Protein AF-A0A3L7X8R5-F1 (afdb_monomer)

Solvent-accessible surface area (backbone atoms only — not comparable to full-atom values): 5973 Å² total; per-residue (Å²): 123,72,54,76,72,56,58,68,65,52,42,72,42,62,51,96,88,68,48,76,77,46,75,50,62,50,70,68,48,47,51,44,50,52,54,39,48,51,54,48,50,56,51,50,51,52,51,51,66,50,48,58,55,48,57,50,44,63,60,48,48,56,52,51,50,63,69,40,59,82,67,60,55,60,66,62,54,50,53,58,73,71,48,72,90,88,70,78,80,58,97,81,72,66,78,83,132

Radius of gyration: 31.04 Å; Cα contacts (8 Å, |Δi|>4): 37; chains: 1; bounding box: 63×33×73 Å

Mean predicted aligned error: 17.3 Å

pLDDT: mean 72.06, std 12.02, range [54.0, 93.62]

Structure (mmCIF, N/CA/C/O backbone):
data_AF-A0A3L7X8R5-F1
#
_entry.id   AF-A0A3L7X8R5-F1
#
loop_
_atom_site.group_PDB
_atom_site.id
_atom_site.type_symbol
_atom_site.label_atom_id
_atom_site.label_alt_id
_atom_site.label_comp_id
_atom_site.label_asym_id
_atom_site.label_entity_id
_atom_site.label_seq_id
_atom_site.pdbx_PDB_ins_code
_atom_site.Cartn_x
_atom_site.Cartn_y
_atom_site.Cartn_z
_atom_site.occupancy
_atom_site.B_iso_or_equiv
_atom_site.auth_seq_id
_atom_site.auth_comp_id
_atom_site.auth_asym_id
_atom_site.auth_atom_id
_atom_site.pdbx_PDB_model_num
ATOM 1 N N . MET A 1 1 ? 7.173 0.422 5.351 1.00 64.44 1 MET A N 1
ATOM 2 C CA . MET A 1 1 ? 6.974 -1.002 5.699 1.00 64.44 1 MET A CA 1
ATOM 3 C C . MET A 1 1 ? 6.376 -1.051 7.094 1.00 64.44 1 MET A C 1
ATOM 5 O O . MET A 1 1 ? 6.965 -0.462 7.989 1.00 64.44 1 MET A O 1
ATOM 9 N N . ILE A 1 2 ? 5.199 -1.656 7.257 1.00 73.31 2 ILE A N 1
ATOM 10 C CA . ILE A 1 2 ? 4.529 -1.771 8.563 1.00 73.31 2 ILE A CA 1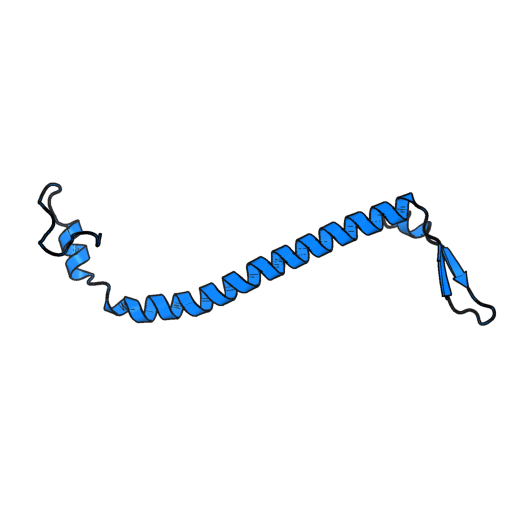
ATOM 11 C C . ILE A 1 2 ? 5.252 -2.844 9.380 1.00 73.31 2 ILE A C 1
ATOM 13 O O . ILE A 1 2 ? 5.585 -3.900 8.839 1.00 73.31 2 ILE A O 1
ATOM 17 N N . THR A 1 3 ? 5.499 -2.597 10.665 1.00 76.50 3 THR A N 1
ATOM 18 C CA . THR A 1 3 ? 6.091 -3.610 11.546 1.00 76.50 3 THR A CA 1
ATOM 19 C C . THR A 1 3 ? 5.014 -4.550 12.084 1.00 76.50 3 THR A C 1
ATOM 21 O O . THR A 1 3 ? 3.870 -4.164 12.321 1.00 76.50 3 THR A O 1
ATOM 24 N N . GLN A 1 4 ? 5.379 -5.811 12.311 1.00 75.75 4 GLN A N 1
ATOM 25 C CA . GLN A 1 4 ? 4.465 -6.809 12.873 1.00 75.75 4 GLN A CA 1
ATOM 26 C C . GLN A 1 4 ? 3.962 -6.402 14.269 1.00 75.75 4 GLN A C 1
ATOM 28 O O . GLN A 1 4 ? 2.824 -6.689 14.629 1.00 75.75 4 GLN A O 1
ATOM 33 N N . GLU A 1 5 ? 4.782 -5.656 15.011 1.00 77.38 5 GLU A N 1
ATOM 34 C CA . GLU A 1 5 ? 4.451 -5.068 16.307 1.00 77.38 5 GLU A CA 1
ATOM 35 C C . GLU A 1 5 ? 3.338 -4.010 16.202 1.00 77.38 5 GLU A C 1
ATOM 37 O O . GLU A 1 5 ? 2.386 -4.054 16.979 1.00 77.38 5 GLU A O 1
ATOM 42 N N . ALA A 1 6 ? 3.364 -3.137 15.187 1.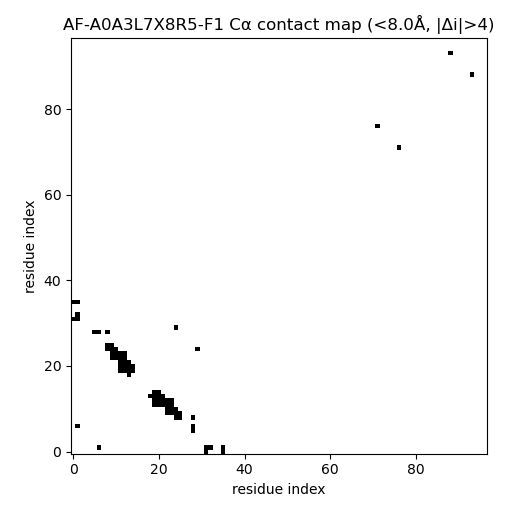00 73.44 6 ALA A N 1
ATOM 43 C CA . ALA A 1 6 ? 2.324 -2.125 14.979 1.00 73.44 6 ALA A CA 1
ATOM 44 C C . ALA A 1 6 ? 0.937 -2.739 14.706 1.00 73.44 6 ALA A C 1
ATOM 46 O O . ALA A 1 6 ? -0.085 -2.173 15.103 1.00 73.44 6 ALA A O 1
ATOM 47 N N . LEU A 1 7 ? 0.892 -3.921 14.079 1.00 76.88 7 LEU A N 1
ATOM 48 C CA . LEU A 1 7 ? -0.348 -4.649 13.793 1.00 76.88 7 LEU A CA 1
ATOM 49 C C . LEU A 1 7 ? -0.952 -5.323 15.030 1.00 76.88 7 LEU A C 1
ATOM 51 O O . LEU A 1 7 ? -2.161 -5.545 15.067 1.00 76.88 7 LEU A O 1
ATOM 55 N N . THR A 1 8 ? -0.157 -5.602 16.069 1.00 84.81 8 THR A N 1
ATOM 56 C CA . THR A 1 8 ? -0.680 -6.183 17.322 1.00 84.81 8 THR A CA 1
ATOM 57 C C . THR A 1 8 ? -1.603 -5.230 18.084 1.00 84.81 8 THR A C 1
ATOM 59 O O . THR A 1 8 ? -2.412 -5.668 18.901 1.00 84.81 8 THR A O 1
ATOM 62 N N . ALA A 1 9 ? -1.521 -3.929 17.792 1.00 81.69 9 ALA A N 1
ATOM 63 C CA . ALA A 1 9 ? -2.361 -2.906 18.402 1.00 81.69 9 ALA A CA 1
ATOM 64 C C . ALA A 1 9 ? -3.758 -2.793 17.759 1.00 81.69 9 ALA A C 1
ATOM 66 O O . ALA A 1 9 ? -4.617 -2.079 18.281 1.00 81.69 9 ALA A O 1
ATOM 67 N N . VAL A 1 10 ? -3.999 -3.488 16.642 1.00 85.94 10 VAL A N 1
ATOM 68 C CA . VAL A 1 10 ? -5.296 -3.527 15.958 1.00 85.94 10 VAL A CA 1
ATOM 69 C C . VAL A 1 10 ? -6.280 -4.379 16.757 1.00 85.94 10 VAL A C 1
ATOM 71 O O . VAL A 1 10 ? -5.979 -5.509 17.142 1.00 85.94 10 VAL A O 1
ATOM 74 N N . ARG A 1 11 ? -7.483 -3.851 16.994 1.00 88.12 11 ARG A N 1
ATOM 75 C CA . ARG A 1 11 ? -8.561 -4.576 17.681 1.00 88.12 11 ARG A CA 1
ATOM 76 C C . ARG A 1 11 ? -9.759 -4.753 16.765 1.00 88.12 11 ARG A C 1
ATOM 78 O O . ARG A 1 11 ? -10.041 -3.888 15.948 1.00 88.12 11 ARG A O 1
ATOM 85 N N . TYR A 1 12 ? -10.477 -5.855 16.935 1.00 89.38 12 TYR A N 1
ATOM 86 C CA . TYR A 1 12 ? -11.704 -6.132 16.193 1.00 89.38 12 TYR A CA 1
ATOM 87 C C . TYR A 1 12 ? -12.917 -5.910 17.089 1.00 89.38 12 TYR A C 1
ATOM 89 O O . TYR A 1 12 ? -12.909 -6.315 18.253 1.00 89.38 12 TYR A O 1
ATOM 97 N N . VAL A 1 13 ? -13.944 -5.275 16.536 1.00 88.62 13 VAL A N 1
ATOM 98 C CA . VAL A 1 13 ? -15.279 -5.217 17.130 1.00 88.62 13 VAL A CA 1
ATOM 99 C C . VAL A 1 13 ? -16.026 -6.460 16.676 1.00 88.62 13 VAL A C 1
ATOM 101 O O . VAL A 1 13 ? -15.964 -6.833 15.504 1.00 88.62 13 VAL A O 1
ATOM 104 N N . VAL A 1 14 ? -16.680 -7.120 17.624 1.00 93.62 14 VAL A N 1
ATOM 105 C CA . VAL A 1 14 ? -17.371 -8.388 17.404 1.00 93.62 14 VAL A CA 1
ATOM 106 C C . VAL A 1 14 ? -18.850 -8.198 17.728 1.00 93.62 14 VAL A C 1
ATOM 108 O O . VAL A 1 14 ? -19.171 -7.581 18.746 1.00 93.62 14 VAL A O 1
ATOM 111 N N . ASN A 1 15 ? -19.738 -8.692 16.864 1.00 87.19 15 ASN A N 1
ATOM 112 C CA . ASN A 1 15 ? -21.182 -8.665 17.103 1.00 87.19 15 ASN A CA 1
ATOM 113 C C . ASN A 1 15 ? -21.609 -9.736 18.129 1.00 87.19 15 ASN A C 1
ATOM 115 O O . ASN A 1 15 ? -20.796 -10.503 18.646 1.00 87.19 15 ASN A O 1
ATOM 119 N N . SER A 1 16 ? -22.908 -9.795 18.427 1.00 87.31 16 SER A N 1
ATOM 120 C CA . SER A 1 16 ? -23.485 -10.786 19.347 1.00 87.31 16 SER A CA 1
ATOM 121 C C . SER A 1 16 ? -23.309 -12.237 18.896 1.00 87.31 16 SER A C 1
ATOM 123 O O . SER A 1 16 ? -23.316 -13.129 19.741 1.00 87.31 16 SER A O 1
ATOM 125 N N . ASP A 1 17 ?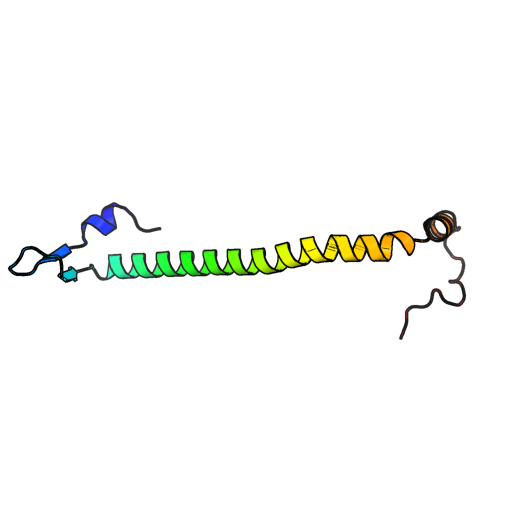 -23.136 -12.462 17.595 1.00 92.62 17 ASP A N 1
ATOM 126 C CA . ASP A 1 17 ? -22.993 -13.787 16.988 1.00 92.62 17 ASP A CA 1
ATOM 127 C C . ASP A 1 17 ? -21.526 -14.251 16.932 1.00 92.62 17 ASP A C 1
ATOM 129 O O . ASP A 1 17 ? -21.245 -15.404 16.610 1.00 92.62 17 ASP A O 1
ATOM 133 N N . GLY A 1 18 ? -20.579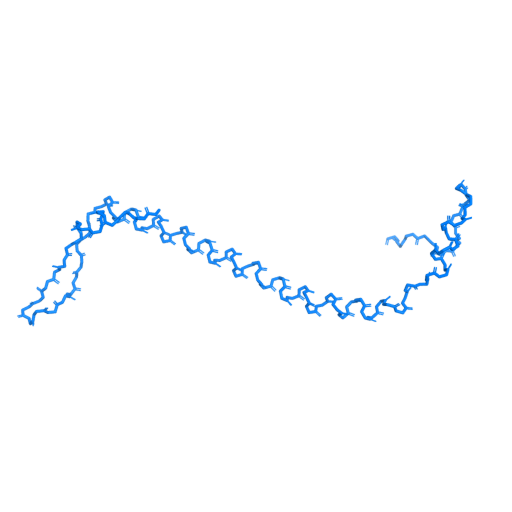 -13.382 17.305 1.00 89.62 18 GLY A N 1
ATOM 134 C CA . GLY A 1 18 ? -19.147 -13.677 17.286 1.00 89.62 18 GLY A CA 1
ATOM 135 C C . GLY A 1 18 ? -18.425 -13.257 16.000 1.00 89.62 18 GLY A C 1
ATOM 136 O O . GLY A 1 18 ? -17.214 -13.471 15.892 1.00 89.62 18 GLY A O 1
ATOM 137 N N . ASP A 1 19 ? -19.116 -12.619 15.053 1.00 91.31 19 ASP A N 1
ATOM 138 C CA . ASP A 1 19 ? -18.524 -12.142 13.805 1.00 91.31 19 ASP A CA 1
ATOM 139 C C . ASP A 1 19 ? -17.803 -10.809 13.997 1.00 91.31 19 ASP A C 1
ATOM 141 O O . ASP A 1 19 ? -18.289 -9.896 14.667 1.00 91.31 19 ASP A O 1
ATOM 145 N N . ARG A 1 20 ? -16.638 -10.671 13.359 1.00 91.19 20 ARG A N 1
ATOM 146 C CA . ARG A 1 20 ? -15.875 -9.418 13.341 1.00 91.19 20 ARG A CA 1
ATOM 147 C C . ARG A 1 20 ? -16.527 -8.452 12.358 1.00 91.19 20 ARG A C 1
ATOM 149 O O . ARG A 1 20 ? -16.426 -8.661 11.152 1.00 91.19 20 ARG A O 1
ATOM 156 N N . THR A 1 21 ? -17.169 -7.409 12.866 1.00 85.19 21 THR A N 1
ATOM 157 C CA . THR A 1 21 ? -17.879 -6.425 12.037 1.00 85.19 21 THR A CA 1
ATOM 158 C C . THR A 1 21 ? -17.016 -5.222 11.705 1.00 85.19 21 THR A C 1
ATOM 160 O O . THR A 1 21 ? -17.072 -4.719 10.587 1.00 85.19 21 THR A O 1
ATOM 163 N N . ASP A 1 22 ? -16.176 -4.793 12.647 1.00 88.75 22 ASP A N 1
ATOM 164 C CA . ASP A 1 22 ? -15.378 -3.579 12.506 1.00 88.75 22 ASP A CA 1
ATOM 165 C C . ASP A 1 22 ? -13.962 -3.770 13.047 1.00 88.75 22 ASP A C 1
ATOM 167 O O . ASP A 1 22 ? -13.647 -4.721 13.771 1.00 88.75 22 ASP A O 1
ATOM 171 N N . VAL A 1 23 ? -13.092 -2.822 12.709 1.00 89.56 23 VAL A N 1
ATOM 172 C CA . VAL A 1 23 ? -11.703 -2.794 13.155 1.00 89.56 23 VAL A CA 1
ATOM 173 C C . VAL A 1 23 ? -11.362 -1.424 13.735 1.00 89.56 23 VAL A C 1
ATOM 175 O O . VAL A 1 23 ? -11.588 -0.385 13.121 1.00 89.56 23 VAL A O 1
ATOM 178 N N . VAL A 1 24 ? -10.806 -1.422 14.943 1.00 87.88 24 VAL A N 1
ATOM 179 C CA . VAL A 1 24 ? -10.270 -0.236 15.606 1.00 87.88 24 VAL A CA 1
ATOM 180 C C . VAL A 1 24 ? -8.765 -0.239 15.407 1.00 87.88 24 VAL A C 1
ATOM 182 O O . VAL A 1 24 ? -8.056 -1.130 15.885 1.00 87.88 24 VAL A O 1
ATOM 185 N N . ILE A 1 25 ? -8.278 0.777 14.703 1.00 87.75 25 ILE A N 1
ATOM 186 C CA . ILE A 1 25 ? -6.865 0.936 14.373 1.00 87.75 25 ILE A CA 1
ATOM 187 C C . ILE A 1 25 ? -6.356 2.202 15.068 1.00 87.75 25 ILE A C 1
ATOM 189 O O . ILE A 1 25 ? -6.935 3.275 14.873 1.00 87.75 25 ILE A O 1
ATOM 193 N N . PRO A 1 26 ? -5.279 2.124 15.870 1.00 90.00 26 PRO A N 1
ATOM 194 C CA . PRO A 1 26 ? -4.635 3.318 16.398 1.00 90.00 26 PRO A CA 1
ATOM 195 C C . PRO A 1 26 ? -4.210 4.252 15.266 1.00 90.00 26 PRO A C 1
ATOM 197 O O . PRO A 1 26 ? -3.668 3.808 14.256 1.00 90.00 26 PRO A O 1
ATOM 200 N N . TRP A 1 27 ? -4.396 5.558 15.453 1.00 84.75 27 TRP A N 1
ATOM 201 C CA . TRP A 1 27 ? -4.140 6.552 14.406 1.00 84.75 27 TRP A CA 1
ATOM 202 C C . TRP A 1 27 ? -2.735 6.456 13.788 1.00 84.75 27 TRP A C 1
ATOM 204 O O . TRP A 1 27 ? -2.566 6.602 12.580 1.00 84.75 27 TRP A O 1
ATOM 214 N N . ASN A 1 28 ? -1.717 6.176 14.604 1.00 85.56 28 ASN A N 1
ATOM 215 C CA . ASN A 1 28 ? -0.342 6.032 14.125 1.00 85.56 28 ASN A CA 1
ATOM 216 C C . ASN A 1 28 ? -0.172 4.784 13.250 1.00 85.56 28 ASN A C 1
ATOM 218 O O . ASN A 1 28 ? 0.357 4.895 12.149 1.00 85.56 28 ASN A O 1
ATOM 222 N N . THR A 1 29 ? -0.719 3.645 13.681 1.00 84.31 29 THR A N 1
ATOM 223 C CA . THR A 1 29 ? -0.765 2.413 12.883 1.00 84.31 29 THR A CA 1
ATOM 224 C C . THR A 1 29 ? -1.518 2.636 11.570 1.00 84.31 29 THR A C 1
ATOM 226 O O . THR A 1 29 ? -1.074 2.180 10.522 1.00 84.31 29 THR A O 1
ATOM 229 N N . TRP A 1 30 ? -2.626 3.384 11.592 1.00 87.50 30 TRP A N 1
ATOM 230 C CA . TRP A 1 30 ? -3.391 3.702 10.385 1.00 87.50 30 TRP A CA 1
ATOM 231 C C . TRP A 1 30 ? -2.586 4.536 9.384 1.00 87.50 30 TRP A C 1
ATOM 233 O O . TRP A 1 30 ? -2.572 4.226 8.195 1.00 87.50 30 TRP A O 1
ATOM 243 N N . ARG A 1 31 ? -1.853 5.550 9.859 1.00 86.69 31 ARG A N 1
ATOM 244 C CA . ARG A 1 31 ? -0.954 6.336 9.001 1.00 86.69 31 ARG A CA 1
ATOM 245 C C . ARG A 1 31 ? 0.133 5.473 8.368 1.00 86.69 31 ARG A C 1
ATOM 247 O O . ARG A 1 31 ? 0.385 5.605 7.178 1.00 86.69 31 ARG A O 1
ATOM 254 N N . GLU A 1 32 ? 0.744 4.575 9.134 1.00 85.88 32 GLU A N 1
ATOM 255 C CA . GLU A 1 32 ? 1.754 3.651 8.604 1.00 85.88 32 GLU A CA 1
ATOM 256 C C . GLU A 1 32 ? 1.176 2.697 7.553 1.00 85.88 32 GLU A C 1
ATOM 258 O O . GLU A 1 32 ? 1.830 2.437 6.539 1.00 85.88 32 GLU A O 1
ATOM 263 N N . ILE A 1 33 ? -0.056 2.218 7.767 1.00 85.00 33 ILE A N 1
ATOM 264 C CA . ILE A 1 33 ? -0.781 1.389 6.800 1.00 85.00 33 ILE A CA 1
ATOM 265 C C . ILE A 1 33 ? -0.999 2.150 5.495 1.00 85.00 33 ILE A C 1
ATOM 267 O O . ILE A 1 33 ? -0.621 1.647 4.437 1.00 85.00 33 ILE A O 1
ATOM 271 N N . LEU A 1 34 ? -1.549 3.365 5.567 1.00 86.56 34 LEU A N 1
ATOM 272 C CA . LEU A 1 34 ? -1.823 4.183 4.387 1.00 86.56 34 LEU A CA 1
ATOM 273 C C . LEU A 1 34 ? -0.553 4.504 3.598 1.00 86.56 34 LEU A C 1
ATOM 275 O O . LEU A 1 34 ? -0.536 4.328 2.384 1.00 86.56 34 LEU A O 1
ATOM 279 N N . THR A 1 35 ? 0.527 4.896 4.276 1.00 87.00 35 THR A N 1
ATOM 280 C CA . THR A 1 35 ? 1.809 5.168 3.614 1.00 87.00 35 THR A CA 1
ATOM 281 C C . THR A 1 35 ? 2.348 3.924 2.910 1.00 87.00 35 THR A C 1
ATOM 283 O O . THR A 1 35 ? 2.788 4.000 1.767 1.00 87.00 35 THR A O 1
ATOM 286 N N . ALA A 1 36 ? 2.302 2.756 3.560 1.00 83.69 36 ALA A N 1
ATOM 287 C CA . ALA A 1 36 ? 2.777 1.516 2.950 1.00 83.69 36 ALA A CA 1
ATOM 288 C C . ALA A 1 36 ? 1.928 1.097 1.739 1.00 83.69 36 ALA A C 1
ATOM 290 O O . ALA A 1 36 ? 2.473 0.614 0.744 1.00 83.69 36 ALA A O 1
ATOM 291 N N . TRP A 1 37 ? 0.611 1.301 1.811 1.00 83.31 37 TRP A N 1
ATOM 292 C CA . TRP A 1 37 ? -0.305 1.059 0.699 1.00 83.31 37 TRP A CA 1
ATOM 293 C C . TRP A 1 37 ? -0.036 1.996 -0.471 1.00 83.31 37 TRP A C 1
ATOM 295 O O . TRP A 1 37 ? 0.090 1.519 -1.593 1.00 83.31 37 TRP A O 1
ATOM 305 N N . GLN A 1 38 ? 0.138 3.291 -0.212 1.00 81.31 38 GLN A N 1
ATOM 306 C CA . GLN A 1 38 ? 0.473 4.270 -1.241 1.00 81.31 38 GLN A CA 1
ATOM 307 C C . GLN A 1 38 ? 1.766 3.888 -1.976 1.00 81.31 38 GLN A C 1
ATOM 309 O O . GLN A 1 38 ? 1.760 3.780 -3.195 1.00 81.31 38 GLN A O 1
ATOM 314 N N . THR A 1 39 ? 2.841 3.570 -1.249 1.00 84.94 39 THR A N 1
ATOM 315 C CA . THR A 1 39 ? 4.105 3.125 -1.864 1.00 84.94 39 THR A CA 1
ATOM 316 C C . THR A 1 39 ? 3.943 1.841 -2.682 1.00 84.94 39 THR A C 1
ATOM 318 O O . THR A 1 39 ? 4.614 1.654 -3.695 1.00 84.94 39 THR A O 1
ATOM 321 N N . THR A 1 40 ? 3.064 0.934 -2.249 1.00 81.50 40 THR A N 1
ATOM 322 C CA . THR A 1 40 ? 2.804 -0.316 -2.975 1.00 81.50 40 THR A CA 1
ATOM 323 C C . THR A 1 40 ? 2.036 -0.050 -4.265 1.00 81.50 40 THR A C 1
ATOM 325 O O . THR A 1 40 ? 2.403 -0.602 -5.295 1.00 81.50 40 THR A O 1
ATOM 328 N N . ILE A 1 41 ? 1.016 0.812 -4.225 1.00 79.75 41 ILE A N 1
ATOM 329 C CA . ILE A 1 41 ? 0.252 1.225 -5.408 1.00 79.75 41 ILE A CA 1
ATOM 330 C C . ILE A 1 41 ? 1.176 1.931 -6.399 1.00 79.75 41 ILE A C 1
ATOM 332 O O . ILE A 1 41 ? 1.270 1.487 -7.533 1.00 79.75 41 ILE A O 1
ATOM 336 N N . GLU A 1 42 ? 1.946 2.925 -5.956 1.00 78.19 42 GLU A N 1
ATOM 337 C CA . GLU A 1 42 ? 2.917 3.631 -6.805 1.00 78.19 42 GLU A CA 1
ATOM 338 C C . GLU A 1 42 ? 3.955 2.669 -7.414 1.00 78.19 42 GLU A C 1
ATOM 340 O O . GLU A 1 42 ? 4.351 2.802 -8.571 1.00 78.19 42 GLU A O 1
ATOM 345 N N . GLY A 1 43 ? 4.396 1.661 -6.654 1.00 76.44 43 GLY A N 1
ATOM 346 C CA . GLY A 1 43 ? 5.295 0.617 -7.148 1.00 76.44 43 GLY A CA 1
ATOM 347 C C . GLY A 1 43 ? 4.648 -0.311 -8.182 1.00 76.44 43 GLY A C 1
ATOM 348 O O . GLY A 1 43 ? 5.303 -0.687 -9.155 1.00 76.44 43 GLY A O 1
ATOM 349 N N . LEU A 1 44 ? 3.380 -0.682 -7.985 1.00 73.38 44 LEU A N 1
ATOM 350 C CA . LEU A 1 44 ? 2.611 -1.502 -8.924 1.00 73.38 44 LEU A CA 1
ATOM 351 C C . LEU A 1 44 ? 2.295 -0.729 -10.206 1.00 73.38 44 LEU A C 1
ATOM 353 O O . LEU A 1 44 ? 2.534 -1.257 -11.286 1.00 73.38 44 LEU A O 1
ATOM 357 N N . GLU A 1 45 ? 1.865 0.526 -10.093 1.00 67.81 45 GLU A N 1
ATOM 358 C CA . GLU A 1 45 ? 1.619 1.422 -11.224 1.00 67.81 45 GLU A CA 1
ATOM 359 C C . GLU A 1 45 ? 2.901 1.666 -12.022 1.00 67.81 45 GLU A C 1
ATOM 361 O O . GLU A 1 45 ? 2.892 1.553 -13.242 1.00 67.81 45 GLU A O 1
ATOM 366 N N . ASN A 1 46 ? 4.042 1.906 -11.365 1.00 68.75 46 ASN A N 1
ATOM 367 C CA . ASN A 1 46 ? 5.326 2.018 -12.064 1.00 68.75 46 ASN A CA 1
ATOM 368 C C . ASN A 1 46 ? 5.713 0.724 -12.789 1.00 68.75 46 ASN A C 1
ATOM 370 O O . ASN A 1 46 ? 6.277 0.770 -13.884 1.00 68.75 46 ASN A O 1
ATOM 374 N N . ARG A 1 47 ? 5.426 -0.439 -12.197 1.00 60.66 47 ARG A N 1
ATOM 375 C CA . ARG A 1 47 ? 5.718 -1.740 -12.808 1.00 60.66 47 ARG A CA 1
ATOM 376 C C . ARG A 1 47 ? 4.813 -2.021 -14.006 1.00 60.66 47 ARG A C 1
ATOM 378 O O . ARG A 1 47 ? 5.292 -2.514 -15.019 1.00 60.66 47 ARG A O 1
ATOM 385 N N . GLU A 1 48 ? 3.533 -1.682 -13.913 1.00 59.09 48 GLU A N 1
ATOM 386 C CA . GLU A 1 48 ? 2.580 -1.802 -15.018 1.00 59.09 48 GLU A CA 1
ATOM 387 C C . GLU A 1 48 ? 2.919 -0.814 -16.146 1.00 59.09 48 GLU A C 1
ATOM 389 O O . GLU A 1 48 ? 3.028 -1.201 -17.308 1.00 59.09 48 GLU A O 1
ATOM 394 N N . ASN A 1 49 ? 3.227 0.436 -15.797 1.00 58.56 49 ASN A N 1
ATOM 395 C CA . ASN A 1 49 ? 3.611 1.485 -16.738 1.00 58.56 49 ASN A CA 1
ATOM 396 C C . ASN A 1 49 ? 4.976 1.243 -17.410 1.00 58.56 49 ASN A C 1
ATOM 398 O O . ASN A 1 49 ? 5.256 1.845 -18.438 1.00 58.56 49 ASN A O 1
ATOM 402 N N . THR A 1 50 ? 5.834 0.375 -16.863 1.00 57.44 50 THR A N 1
ATOM 403 C CA . THR A 1 50 ? 7.083 -0.060 -17.523 1.00 57.44 50 THR A CA 1
ATOM 404 C C . THR A 1 50 ? 6.918 -1.355 -18.316 1.00 57.44 50 THR A C 1
ATOM 406 O O . THR A 1 50 ? 7.586 -1.514 -19.336 1.00 57.44 50 THR A O 1
ATOM 409 N N . ALA A 1 51 ? 6.002 -2.241 -17.914 1.00 59.62 51 ALA A N 1
ATOM 410 C CA . ALA A 1 51 ? 5.702 -3.478 -18.634 1.00 59.62 51 ALA A CA 1
ATOM 411 C C . ALA A 1 51 ? 4.940 -3.235 -19.948 1.00 59.62 51 ALA A C 1
ATOM 413 O O . ALA A 1 51 ? 5.238 -3.871 -20.956 1.00 59.62 51 ALA A O 1
ATOM 414 N N . ILE A 1 52 ? 3.997 -2.284 -19.972 1.00 59.41 52 ILE A N 1
ATOM 415 C CA . ILE A 1 52 ? 3.214 -1.980 -21.182 1.00 59.41 52 ILE A CA 1
ATOM 416 C C . ILE A 1 52 ? 4.112 -1.453 -22.324 1.00 59.41 52 ILE A C 1
ATOM 418 O O . ILE A 1 52 ? 4.008 -1.964 -23.442 1.00 59.41 52 ILE A O 1
ATOM 422 N N . PRO A 1 53 ? 5.034 -0.494 -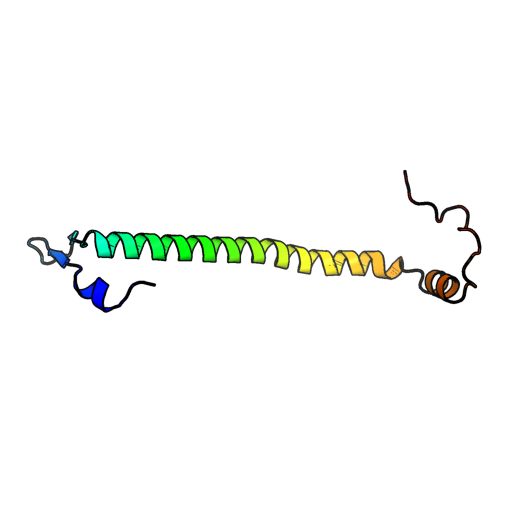22.095 1.00 58.12 53 PRO A N 1
ATOM 423 C CA . PRO A 1 53 ? 5.970 -0.062 -23.125 1.00 58.12 53 PRO A CA 1
ATOM 424 C C . PRO A 1 53 ? 7.000 -1.127 -23.496 1.00 58.12 53 PRO A C 1
ATOM 426 O O . PRO A 1 53 ? 7.352 -1.189 -24.666 1.00 58.12 53 PRO A O 1
ATOM 429 N N . SER A 1 54 ? 7.483 -1.962 -22.564 1.00 56.78 54 SER A N 1
ATOM 430 C CA . SER A 1 54 ? 8.494 -2.978 -22.902 1.00 56.78 54 SER A CA 1
ATOM 431 C C . SER A 1 54 ? 7.918 -4.086 -23.777 1.00 56.78 54 SER A C 1
ATOM 433 O O . SER A 1 54 ? 8.527 -4.440 -24.775 1.00 56.78 54 SER A O 1
ATOM 435 N N . GLU A 1 55 ? 6.718 -4.587 -23.470 1.00 61.53 55 GLU A N 1
ATOM 436 C CA . GLU A 1 55 ? 6.050 -5.583 -24.317 1.00 61.53 55 GLU A CA 1
ATOM 437 C C . GLU A 1 55 ? 5.664 -5.008 -25.686 1.00 61.53 55 GLU A C 1
ATOM 439 O O . GLU A 1 55 ? 5.695 -5.713 -26.699 1.00 61.53 55 GLU A O 1
ATOM 444 N N . TRP A 1 56 ? 5.302 -3.721 -25.736 1.00 60.62 56 TRP A N 1
ATOM 445 C CA . TRP A 1 56 ? 5.058 -3.027 -26.997 1.00 60.62 56 TRP A CA 1
ATOM 446 C C . TRP A 1 56 ? 6.354 -2.853 -27.803 1.00 60.62 56 TRP A C 1
ATOM 448 O O . TRP A 1 56 ? 6.352 -3.156 -28.995 1.00 60.62 56 TRP A O 1
ATOM 458 N N . LEU A 1 57 ? 7.456 -2.434 -27.171 1.00 58.66 57 LEU A N 1
ATOM 459 C CA . LEU A 1 57 ? 8.767 -2.283 -27.809 1.00 58.66 57 LEU A CA 1
ATOM 460 C C . LEU A 1 57 ? 9.310 -3.627 -28.298 1.00 58.66 57 LEU A C 1
ATOM 462 O O . LEU A 1 57 ? 9.643 -3.714 -29.471 1.00 58.66 57 LEU A O 1
ATOM 466 N N . ASP A 1 58 ? 9.285 -4.687 -27.488 1.00 66.75 58 ASP A N 1
ATOM 467 C CA . ASP A 1 58 ? 9.743 -6.028 -27.888 1.00 66.75 58 ASP A CA 1
ATOM 468 C C . ASP A 1 58 ? 8.985 -6.546 -29.122 1.00 66.75 58 ASP A C 1
ATOM 470 O O . ASP A 1 58 ? 9.563 -7.164 -30.020 1.00 66.75 58 ASP A O 1
ATOM 474 N N . ARG A 1 59 ? 7.674 -6.271 -29.200 1.00 65.50 59 ARG A N 1
ATOM 475 C CA . ARG A 1 59 ? 6.848 -6.662 -30.349 1.00 65.50 59 ARG A CA 1
ATOM 476 C C . ARG A 1 59 ? 7.194 -5.866 -31.609 1.00 65.50 59 ARG A C 1
ATOM 478 O O . ARG A 1 59 ? 7.273 -6.452 -32.681 1.00 65.50 59 ARG A O 1
ATOM 485 N N . HIS A 1 60 ? 7.387 -4.555 -31.491 1.00 61.00 60 HIS A N 1
ATOM 486 C CA . HIS A 1 60 ? 7.586 -3.680 -32.653 1.00 61.00 60 HIS A CA 1
ATOM 487 C C . HIS A 1 60 ? 9.056 -3.562 -33.073 1.00 61.00 60 HIS A C 1
ATOM 489 O O . HIS A 1 60 ? 9.331 -3.211 -34.215 1.00 61.00 60 HIS A O 1
ATOM 495 N N . GLU A 1 61 ? 10.003 -3.886 -32.194 1.00 59.25 61 GLU A N 1
ATOM 496 C CA . GLU A 1 61 ? 11.434 -3.914 -32.489 1.00 59.25 61 GLU A CA 1
ATOM 497 C C . GLU A 1 61 ? 11.752 -5.018 -33.500 1.00 59.25 61 GLU A C 1
ATOM 499 O O . GLU A 1 61 ? 12.418 -4.766 -34.505 1.00 59.25 61 GLU A O 1
ATOM 504 N N . SER A 1 62 ? 11.209 -6.224 -33.300 1.00 61.38 62 SER A N 1
ATOM 505 C CA . SER A 1 62 ? 11.393 -7.323 -34.251 1.00 61.38 62 SER A CA 1
ATOM 506 C C . SER A 1 62 ? 10.816 -6.981 -35.626 1.00 61.38 62 SER A C 1
ATOM 508 O O . SER A 1 62 ? 11.482 -7.198 -36.636 1.00 61.38 62 SER A O 1
ATOM 510 N N . ASP A 1 63 ? 9.628 -6.376 -35.676 1.00 64.81 63 ASP A N 1
ATOM 511 C CA . ASP A 1 63 ? 8.988 -5.968 -36.930 1.00 64.81 63 ASP A CA 1
ATOM 512 C C . ASP A 1 63 ? 9.757 -4.834 -37.624 1.00 64.81 63 ASP A C 1
ATOM 514 O O . ASP A 1 63 ? 10.023 -4.916 -38.824 1.00 64.81 63 ASP A O 1
ATOM 518 N N . PHE A 1 64 ? 10.210 -3.825 -36.872 1.00 59.16 64 PHE A N 1
ATOM 519 C CA . PHE A 1 64 ? 11.029 -2.732 -37.392 1.00 59.16 64 PHE A CA 1
ATOM 520 C C . PHE A 1 64 ? 12.344 -3.249 -37.983 1.00 59.16 64 PHE A C 1
ATOM 522 O O . PHE A 1 64 ? 12.672 -2.925 -39.127 1.00 59.16 64 PHE A O 1
ATOM 529 N N . PHE A 1 65 ? 13.084 -4.086 -37.249 1.00 57.62 65 PHE A N 1
ATOM 530 C CA . PHE A 1 65 ? 14.341 -4.644 -37.741 1.00 57.62 65 PHE A CA 1
ATOM 531 C C . PHE A 1 65 ? 14.132 -5.651 -38.869 1.00 57.62 65 PHE A C 1
ATOM 533 O O . PHE A 1 65 ? 14.949 -5.670 -39.778 1.00 57.62 65 PHE A O 1
ATOM 540 N N . ASN A 1 66 ? 13.051 -6.430 -38.892 1.00 64.31 66 ASN A N 1
ATOM 541 C CA . ASN A 1 66 ? 12.753 -7.322 -40.017 1.00 64.31 66 ASN A CA 1
ATOM 542 C C . ASN A 1 66 ? 12.386 -6.539 -41.289 1.00 64.31 66 ASN A C 1
ATOM 544 O O . ASN A 1 66 ? 12.838 -6.894 -42.378 1.00 64.31 66 ASN A O 1
ATOM 548 N N . GLU A 1 67 ? 11.626 -5.447 -41.165 1.00 60.41 67 GLU A N 1
ATOM 549 C CA . GLU A 1 67 ? 11.285 -4.565 -42.288 1.00 60.41 67 GLU A CA 1
ATOM 550 C C . GLU A 1 67 ? 12.512 -3.785 -42.804 1.00 60.41 67 GLU A C 1
ATOM 552 O O . GLU A 1 67 ? 12.651 -3.543 -44.006 1.00 60.41 67 GLU A O 1
ATOM 557 N N . HIS A 1 68 ? 13.443 -3.429 -41.913 1.00 56.62 68 HIS A N 1
ATOM 558 C CA . HIS A 1 68 ? 14.623 -2.618 -42.236 1.00 56.62 68 HIS A CA 1
ATOM 559 C C . HIS A 1 68 ? 15.919 -3.429 -42.406 1.00 56.62 68 HIS A C 1
ATOM 561 O O . HIS A 1 68 ? 16.922 -2.881 -42.874 1.00 56.62 68 HIS A O 1
ATOM 567 N N . ALA A 1 69 ? 15.908 -4.739 -42.136 1.00 57.84 69 ALA A N 1
ATOM 568 C CA . ALA A 1 69 ? 17.037 -5.645 -42.368 1.00 57.84 69 ALA A CA 1
ATOM 569 C C . ALA A 1 69 ? 17.445 -5.673 -43.847 1.00 57.84 69 ALA A C 1
ATOM 571 O O . ALA A 1 69 ? 18.627 -5.792 -44.156 1.00 57.84 69 ALA A O 1
ATOM 572 N N . GLY A 1 70 ? 16.484 -5.495 -44.760 1.00 56.62 70 GLY A N 1
ATOM 573 C CA . GLY A 1 70 ? 16.734 -5.374 -46.200 1.00 56.62 70 GLY A CA 1
ATOM 574 C C . GLY A 1 70 ? 17.094 -3.963 -46.683 1.00 56.62 70 GLY A C 1
ATOM 575 O O . GLY A 1 70 ? 17.491 -3.812 -47.834 1.00 56.62 70 GLY A O 1
ATOM 576 N N . ARG A 1 71 ? 16.948 -2.928 -45.838 1.00 54.16 71 ARG A N 1
ATOM 577 C CA . ARG A 1 71 ? 17.266 -1.520 -46.170 1.00 54.16 71 ARG A CA 1
ATOM 578 C C . ARG A 1 71 ? 18.670 -1.103 -45.749 1.00 54.16 71 ARG A C 1
ATOM 580 O O . ARG A 1 71 ? 19.159 -0.067 -46.188 1.00 54.16 71 ARG A O 1
ATOM 587 N N . SER A 1 72 ? 19.312 -1.897 -44.900 1.00 54.00 72 SER A N 1
ATOM 588 C CA . SER A 1 72 ? 20.712 -1.711 -44.550 1.00 54.00 72 SER A CA 1
ATOM 589 C C . SER A 1 72 ? 21.574 -2.101 -45.749 1.00 54.00 72 SER A C 1
ATOM 591 O O . SER A 1 72 ? 22.002 -3.249 -45.856 1.00 54.00 72 SER A O 1
ATOM 593 N N . ASP A 1 73 ? 21.818 -1.162 -46.665 1.00 64.81 73 ASP A N 1
ATOM 594 C CA . ASP A 1 73 ? 22.828 -1.323 -47.712 1.00 64.81 73 ASP A CA 1
ATOM 595 C C . ASP A 1 73 ? 24.213 -1.321 -47.046 1.00 64.81 73 ASP A C 1
ATOM 597 O O . ASP A 1 73 ? 24.905 -0.307 -46.927 1.00 64.81 73 ASP A O 1
ATOM 601 N N . MET A 1 74 ? 24.582 -2.487 -46.515 1.00 61.19 74 MET A N 1
ATOM 602 C CA . MET A 1 74 ? 25.853 -2.709 -45.834 1.00 61.19 74 MET A CA 1
ATOM 603 C C . MET A 1 74 ? 27.039 -2.484 -46.766 1.00 61.19 74 MET A C 1
ATOM 605 O O . MET A 1 74 ? 28.137 -2.204 -46.285 1.00 61.19 74 MET A O 1
ATOM 609 N N . ASP A 1 75 ? 26.833 -2.561 -48.079 1.00 62.12 75 ASP A N 1
ATOM 610 C CA . ASP A 1 75 ? 27.870 -2.264 -49.055 1.00 62.1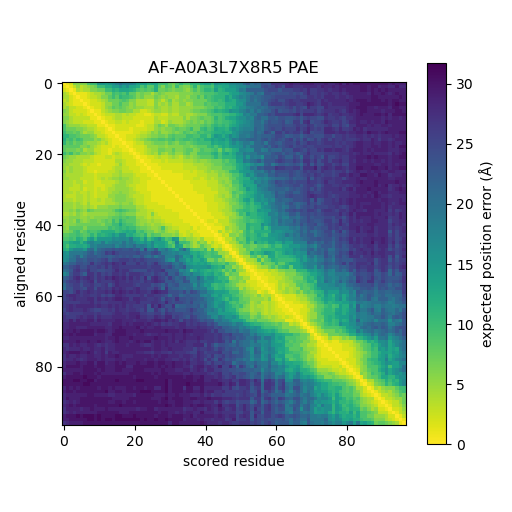2 75 ASP A CA 1
ATOM 611 C C . ASP A 1 75 ? 28.058 -0.748 -49.203 1.00 62.12 75 ASP A C 1
ATOM 613 O O . ASP A 1 75 ? 29.200 -0.284 -49.182 1.00 62.12 75 ASP A O 1
ATOM 617 N N . ALA A 1 76 ? 26.981 0.045 -49.211 1.00 61.75 76 ALA A N 1
ATOM 618 C CA . ALA A 1 76 ? 27.060 1.505 -49.109 1.00 61.75 76 ALA A CA 1
ATOM 619 C C . ALA A 1 76 ? 27.677 1.959 -47.773 1.00 61.75 76 ALA A C 1
ATOM 621 O O . ALA A 1 76 ? 28.572 2.807 -47.754 1.00 61.75 76 ALA A O 1
ATOM 622 N N . PHE A 1 77 ? 27.288 1.343 -46.653 1.00 60.44 77 PHE A N 1
ATOM 623 C CA . PHE A 1 77 ? 27.872 1.636 -45.339 1.00 60.44 77 PHE A CA 1
ATOM 624 C C . PHE A 1 77 ? 29.378 1.320 -45.288 1.00 60.44 77 PHE A C 1
ATOM 626 O O . PHE A 1 77 ? 30.177 2.122 -44.801 1.00 60.44 77 PHE A O 1
ATOM 633 N N . ARG A 1 78 ? 29.810 0.189 -45.861 1.00 66.81 78 ARG A N 1
ATOM 634 C CA . ARG A 1 78 ? 31.238 -0.156 -45.981 1.00 66.81 78 ARG A CA 1
ATOM 635 C C . ARG A 1 78 ? 31.998 0.781 -46.920 1.00 66.81 78 ARG A C 1
ATOM 637 O O . ARG A 1 78 ? 33.179 1.024 -46.679 1.00 66.81 78 ARG A O 1
ATOM 644 N N . GLN A 1 79 ? 31.364 1.317 -47.964 1.00 65.81 79 GLN A N 1
ATOM 645 C CA . GLN A 1 79 ? 31.982 2.345 -48.811 1.00 65.81 79 GLN A CA 1
ATOM 646 C C . GLN A 1 79 ? 32.241 3.638 -48.031 1.00 65.81 79 GLN A C 1
ATOM 648 O O . GLN A 1 79 ? 33.294 4.242 -48.209 1.00 65.81 79 GLN A O 1
ATOM 653 N N . ILE A 1 80 ? 31.333 4.026 -47.129 1.00 64.44 80 ILE A N 1
ATOM 654 C CA . ILE A 1 80 ? 31.512 5.201 -46.264 1.00 64.44 80 ILE A CA 1
ATOM 655 C C . ILE A 1 80 ? 32.679 4.997 -45.287 1.00 64.44 80 ILE A C 1
ATOM 657 O O . ILE A 1 80 ? 33.485 5.905 -45.112 1.00 64.44 80 ILE A O 1
ATOM 661 N N . LEU A 1 81 ? 32.822 3.809 -44.688 1.00 63.47 81 LEU A N 1
ATOM 662 C CA . LEU A 1 81 ? 33.915 3.525 -43.741 1.00 63.47 81 LEU A CA 1
ATOM 663 C C . LEU A 1 81 ? 35.311 3.523 -44.380 1.00 63.47 81 LEU A C 1
ATOM 665 O O . LEU A 1 81 ? 36.292 3.810 -43.700 1.00 63.47 81 LEU A O 1
ATOM 669 N N . ASN A 1 82 ? 35.405 3.200 -45.671 1.00 67.75 82 ASN A N 1
ATOM 670 C CA . ASN A 1 82 ? 36.666 3.202 -46.418 1.00 67.75 82 ASN A CA 1
ATOM 671 C C . ASN A 1 82 ? 36.935 4.532 -47.139 1.00 67.75 82 ASN A C 1
ATOM 673 O O . ASN A 1 82 ? 37.893 4.638 -47.905 1.00 67.75 82 ASN A O 1
ATOM 677 N N . ARG A 1 83 ? 36.084 5.537 -46.924 1.00 65.50 83 ARG A N 1
ATOM 678 C CA . ARG A 1 83 ? 36.240 6.868 -47.495 1.00 65.50 83 ARG A CA 1
ATOM 679 C C . ARG A 1 83 ? 37.303 7.638 -46.717 1.00 65.50 83 ARG A C 1
ATOM 681 O O . ARG A 1 83 ? 37.226 7.731 -45.493 1.00 65.50 83 ARG A O 1
ATOM 688 N N . GLU A 1 84 ? 38.270 8.233 -47.410 1.00 62.22 84 GLU A N 1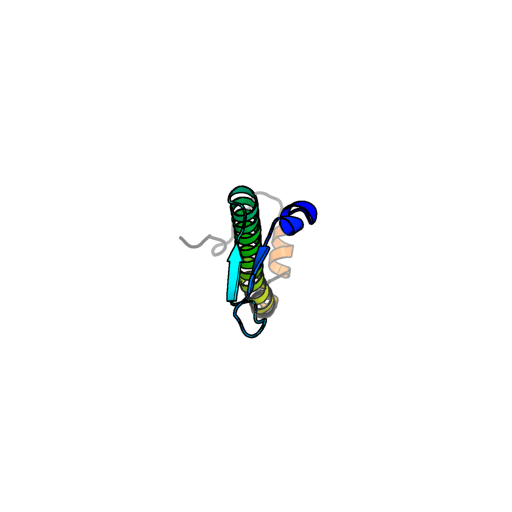
ATOM 689 C CA . GLU A 1 84 ? 39.158 9.206 -46.772 1.00 62.22 84 GLU A CA 1
ATOM 690 C C . GLU A 1 84 ? 38.317 10.403 -46.303 1.00 62.22 84 GLU A C 1
ATOM 692 O O . GLU A 1 84 ? 37.564 11.004 -47.0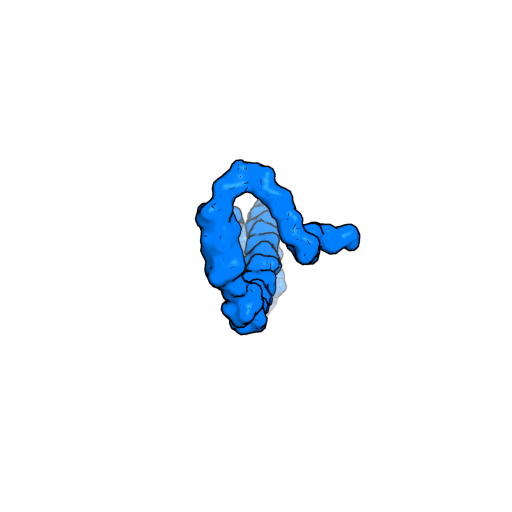74 1.00 62.22 84 GLU A O 1
ATOM 697 N N . GLY A 1 85 ? 38.367 10.701 -45.003 1.00 58.25 85 GLY A N 1
ATOM 698 C CA . GLY A 1 85 ? 37.540 11.745 -44.404 1.00 58.25 85 GLY A CA 1
ATOM 699 C C . GLY A 1 85 ? 37.765 13.103 -45.076 1.00 58.25 85 GLY A C 1
ATOM 700 O O . GLY A 1 85 ? 38.901 13.553 -45.192 1.00 58.25 85 GLY A O 1
ATOM 701 N N . GLY A 1 86 ? 36.677 13.765 -45.487 1.00 61.84 86 GLY A N 1
ATOM 702 C CA . GLY A 1 86 ? 36.707 15.116 -46.067 1.00 61.84 86 GLY A CA 1
ATOM 703 C C . GLY A 1 86 ? 36.053 15.260 -47.442 1.00 61.84 86 GLY A C 1
ATOM 704 O O . GLY A 1 86 ? 35.956 16.370 -47.959 1.00 61.84 86 GLY A O 1
ATOM 705 N N . GLU A 1 87 ? 35.584 14.175 -48.044 1.00 60.19 87 GLU A N 1
ATOM 706 C CA . GLU A 1 87 ? 34.936 14.234 -49.350 1.00 60.19 87 GLU A CA 1
ATOM 707 C C . GLU A 1 87 ? 33.413 14.482 -49.195 1.00 60.19 87 GLU A C 1
ATOM 709 O O . GLU A 1 87 ? 32.773 14.001 -48.256 1.00 60.19 87 GLU A O 1
ATOM 714 N N . ALA A 1 88 ? 32.831 15.298 -50.080 1.00 65.75 88 ALA A N 1
ATOM 715 C CA . ALA A 1 88 ? 31.481 15.853 -49.915 1.00 65.75 88 ALA A CA 1
ATOM 716 C C . ALA A 1 88 ? 30.363 14.784 -49.997 1.00 65.75 88 ALA A C 1
ATOM 718 O O . ALA A 1 88 ? 30.524 13.802 -50.727 1.00 65.75 88 ALA A O 1
ATOM 719 N N . PRO A 1 89 ? 29.230 14.930 -49.282 1.00 68.88 89 PRO A N 1
ATOM 720 C CA . PRO A 1 89 ? 28.085 14.016 -49.397 1.00 68.88 89 PRO A CA 1
ATOM 721 C C . PRO A 1 89 ? 27.633 13.852 -50.854 1.00 68.88 89 PRO A C 1
ATOM 723 O O . PRO A 1 89 ? 27.766 14.787 -51.649 1.00 68.88 89 PRO A O 1
ATOM 726 N N . ARG A 1 90 ? 27.125 12.671 -51.231 1.00 68.00 90 ARG A N 1
ATOM 727 C CA . ARG A 1 90 ? 26.569 12.499 -52.579 1.00 68.00 90 ARG A CA 1
ATOM 728 C C . ARG A 1 90 ? 25.211 13.210 -52.660 1.00 68.00 90 ARG A C 1
ATOM 730 O O . ARG A 1 90 ? 24.526 13.328 -51.644 1.00 68.00 90 ARG A O 1
ATOM 737 N N . PRO A 1 91 ? 24.783 13.649 -53.856 1.00 61.84 91 PRO A N 1
ATOM 738 C CA . PRO A 1 91 ? 23.425 14.151 -54.047 1.00 61.84 91 PRO A CA 1
ATOM 739 C C . PRO A 1 91 ? 22.404 13.085 -53.613 1.00 61.84 91 PRO A C 1
ATOM 741 O O . PRO A 1 91 ? 22.375 12.002 -54.198 1.00 61.84 91 PRO A O 1
ATOM 744 N N . GLY A 1 92 ? 21.605 13.382 -52.582 1.00 68.38 92 GLY A N 1
ATOM 745 C CA . GLY A 1 92 ? 20.642 12.451 -51.972 1.00 68.38 92 GLY A CA 1
ATOM 746 C C . GLY A 1 92 ? 21.009 11.922 -50.577 1.00 68.38 92 GLY A C 1
ATOM 747 O O . GLY A 1 92 ? 20.134 11.382 -49.912 1.00 68.38 92 GLY A O 1
ATOM 748 N N . ASP A 1 93 ? 22.243 12.132 -50.101 1.00 64.44 93 ASP A N 1
ATOM 749 C CA . ASP A 1 93 ? 22.646 11.866 -48.702 1.00 64.44 93 ASP A CA 1
ATOM 750 C C . ASP A 1 93 ? 22.248 13.017 -47.749 1.00 64.44 93 ASP A C 1
ATOM 752 O O . ASP A 1 93 ? 22.632 13.047 -46.577 1.00 64.44 93 ASP A O 1
ATOM 756 N N . GLU A 1 94 ? 21.529 14.012 -48.266 1.00 77.62 94 GLU A N 1
ATOM 757 C CA . GLU A 1 94 ? 21.064 15.171 -47.514 1.00 77.62 94 GLU A CA 1
ATOM 758 C C . GLU A 1 94 ? 19.938 14.761 -46.557 1.00 77.62 94 GLU A C 1
ATOM 760 O O . GLU A 1 94 ? 19.069 13.952 -46.890 1.00 77.62 94 GLU A O 1
ATOM 765 N N . LEU A 1 95 ? 19.950 15.325 -45.348 1.00 61.12 95 LEU A N 1
ATOM 766 C CA . LEU A 1 95 ? 18.848 15.145 -44.409 1.00 61.12 95 LEU A CA 1
ATOM 767 C C . LEU A 1 95 ? 17.596 15.845 -44.968 1.00 61.12 95 LEU A C 1
ATOM 769 O O . LEU A 1 95 ? 17.725 16.958 -45.481 1.00 61.12 95 LEU A O 1
ATOM 773 N N . PRO A 1 96 ? 16.404 15.229 -44.874 1.00 64.88 96 PRO A N 1
ATOM 774 C CA . PRO A 1 96 ? 15.169 15.898 -45.267 1.00 64.88 96 PRO A CA 1
ATOM 775 C C . PRO A 1 96 ? 14.940 17.140 -44.391 1.00 64.88 96 PRO A C 1
ATOM 777 O O . PRO A 1 96 ? 15.199 17.086 -43.186 1.00 64.88 96 PRO A O 1
ATOM 780 N N . GLU A 1 97 ? 14.484 18.240 -45.005 1.00 62.12 97 GLU A N 1
ATOM 781 C CA . GLU A 1 97 ? 14.098 19.475 -44.296 1.00 62.12 97 GLU A CA 1
ATOM 782 C C . GLU A 1 97 ? 12.922 19.271 -43.329 1.00 62.12 97 GLU A C 1
ATOM 784 O O . GLU A 1 97 ? 11.978 18.517 -43.674 1.00 62.12 97 GLU A O 1
#

Secondary structure (DSSP, 8-state):
---HHHHHT-EEEE-TTS-EEEEE--HHHHHHHHHHHHHHHHHHHHHHHHHHHHH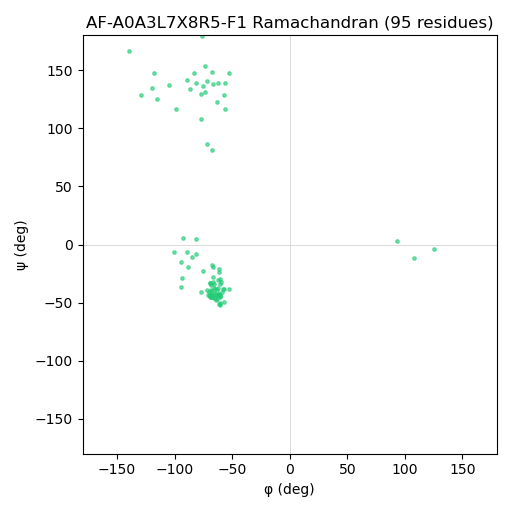HHHHHHHHHHHHHTTT--HHHHHHHHTSPTTPPPPTT-SPP-

Foldseek 3Di:
DQDPVQCVQKDFDADPVGDGDDIDHPPVSVVVVVVVVVVVVVVVVVVVVVVVVVVVCVVVVVVVCVVCVVVPPVVVVVVVVPDDPDDDDDVPPDDDD

Sequence (97 aa):
MITQEALTAVRYVVNSDGDRTDVVIPWNTWREILTAWQTTIEGLENRENTAIPSEWLDRHESDFFNEHAGRSDMDAFRQILNREGGEAPRPGDELPE

Nearest PDB structures (foldseek):
  7y26-assembly1_E  TM=3.989E-01  e=9.875E+00  Homo sapiens